Protein AF-A0A3C1HV64-F1 (afdb_monomer)

Secondary structure (DSSP, 8-state):
-HHHHHHHHHHHHHHHHHHHHHHHHHHHHHHT-SS-BHHHHHHHHHHHTTSS-TT--HHHHHHHHHHTTSS-TT--TTSBPPHHHHHHHHHHHHT----HHHHH--

Sequence (106 aa):
MKKSFLLFAVLTFFAALGLHAQSAGNVTKMINTEKASWGQVSYFAAVAQGLVSEDASNESAFAVIQKAGIAGADKNALTAITFAELAHVCAQTWKVDNSLMYRLAP

Foldseek 3Di:
DVVVVVVVVVVVVVVVVVLVVLLVVLVVVQVPDPFAFLLSLLLVLCVLQVNDGSPDGSQRSSVSCVVVVLDDPPGDRGHTDDPLSSVLSVCVSVVVDVDPVSSVPD

Nearest PDB structures (foldseek):
  1uwo-assembly1_B  TM=3.924E-01  e=7.940E+00  Homo sapiens
  7ej2-assembly1_B  TM=2.633E-01  e=7.940E+00  Homo sapiens

Radius of gyration: 17.43 Å; Cα contacts (8 Å, |Δi|>4): 99; chains: 1; bounding box: 45×32×49 Å

Solvent-accessible surface area (backbone atoms only — not comparable to full-atom values): 6013 Å² total; per-residue (Å²): 109,73,67,61,52,52,51,51,54,49,52,54,52,53,51,54,54,55,52,55,54,52,35,53,49,55,54,51,52,51,71,72,40,95,69,46,25,38,4,57,53,22,31,56,44,25,41,76,68,66,76,43,60,67,86,59,49,36,59,60,24,25,52,52,38,35,73,69,66,76,41,63,92,89,63,50,38,83,41,72,54,51,72,67,56,49,51,47,50,50,26,65,60,71,57,58,68,83,49,69,68,66,76,75,57,122

pLDDT: mean 83.73, std 11.35, range [50.75, 95.62]

Mean predicted aligned error: 8.53 Å

Structure (mmCIF, N/CA/C/O backbone):
data_AF-A0A3C1HV64-F1
#
_entry.id   AF-A0A3C1HV64-F1
#
loop_
_atom_site.group_PDB
_atom_site.id
_atom_site.type_symbol
_atom_site.label_atom_id
_atom_site.label_alt_id
_atom_site.label_comp_id
_atom_site.label_asym_id
_atom_site.label_entity_id
_atom_site.label_seq_id
_atom_site.pdbx_PDB_ins_code
_atom_site.Cartn_x
_atom_site.Cartn_y
_atom_site.Cartn_z
_atom_site.occupancy
_atom_site.B_iso_or_equiv
_atom_site.auth_seq_id
_atom_site.auth_comp_id
_atom_site.auth_asym_id
_atom_site.auth_atom_id
_atom_site.pdbx_PDB_model_num
ATOM 1 N N . MET A 1 1 ? -29.132 5.008 36.074 1.00 55.66 1 MET A N 1
ATOM 2 C CA . MET A 1 1 ? -28.499 3.947 35.251 1.00 55.66 1 MET A CA 1
ATOM 3 C C . MET A 1 1 ? -28.808 4.089 33.759 1.00 55.66 1 MET A C 1
ATOM 5 O O . MET A 1 1 ? -27.865 4.192 32.991 1.00 55.66 1 MET A O 1
ATOM 9 N N . LYS A 1 2 ? -30.082 4.199 33.333 1.00 61.84 2 LYS A N 1
ATOM 10 C CA . LYS A 1 2 ? -30.451 4.350 31.904 1.00 61.84 2 LYS A CA 1
ATOM 11 C C . LYS A 1 2 ? -29.793 5.550 31.193 1.00 61.84 2 LYS A C 1
ATOM 13 O O . LYS A 1 2 ? -29.339 5.396 30.071 1.00 61.84 2 LYS A O 1
ATOM 18 N N . LYS A 1 3 ? -29.680 6.712 31.857 1.00 67.31 3 LYS A N 1
ATOM 19 C CA . LYS A 1 3 ? -29.056 7.927 31.286 1.00 67.31 3 LYS A CA 1
ATOM 20 C C . LYS A 1 3 ? -27.541 7.789 31.051 1.00 67.31 3 LYS A C 1
ATOM 22 O O . LYS A 1 3 ? -27.063 8.210 30.009 1.00 67.31 3 LYS A O 1
ATOM 27 N N . SER A 1 4 ? -26.804 7.159 31.972 1.00 78.62 4 SER A N 1
ATOM 28 C CA . SER A 1 4 ? -25.360 6.906 31.805 1.00 78.62 4 SER A CA 1
ATOM 29 C C . SER A 1 4 ? -25.072 5.855 30.737 1.00 78.62 4 SER A C 1
ATOM 31 O O . SER A 1 4 ? -24.101 5.991 30.006 1.00 78.62 4 SER A O 1
ATOM 33 N N . PHE A 1 5 ? -25.932 4.839 30.610 1.00 82.31 5 PHE A N 1
ATOM 34 C CA . PHE A 1 5 ? -25.825 3.851 29.536 1.00 82.31 5 PHE A CA 1
ATOM 35 C C . PHE A 1 5 ? -26.060 4.486 28.158 1.00 82.31 5 PHE A C 1
ATOM 37 O O . PHE A 1 5 ? -25.304 4.234 27.228 1.00 82.31 5 PHE A O 1
ATOM 44 N N . LEU A 1 6 ? -27.058 5.370 28.050 1.00 84.75 6 LEU A N 1
ATOM 45 C CA . LEU A 1 6 ? -27.329 6.123 26.824 1.00 84.75 6 LEU A CA 1
ATOM 46 C C . LEU A 1 6 ? -26.166 7.049 26.452 1.00 84.75 6 LEU A C 1
ATOM 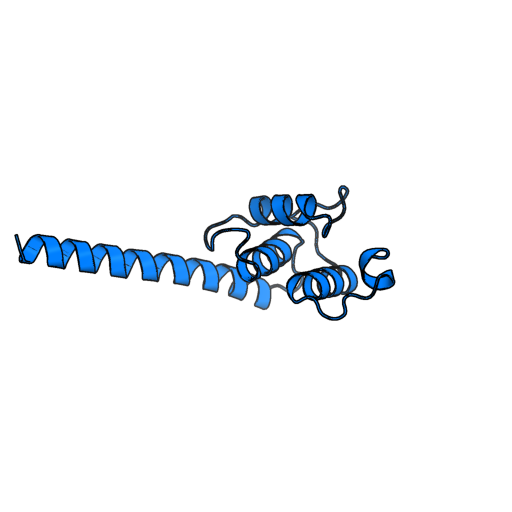48 O O . LEU A 1 6 ? -25.767 7.086 25.295 1.00 84.75 6 LEU A O 1
ATOM 52 N N . LEU A 1 7 ? -25.583 7.749 27.430 1.00 86.56 7 LEU A N 1
ATOM 53 C CA . LEU A 1 7 ? -24.421 8.610 27.197 1.00 86.56 7 LEU A CA 1
ATOM 54 C C . LEU A 1 7 ? -23.201 7.805 26.721 1.00 86.56 7 LEU A C 1
ATOM 56 O O . LEU A 1 7 ? -22.519 8.220 25.790 1.00 86.56 7 LEU A O 1
ATOM 60 N N . PHE A 1 8 ? -22.958 6.639 27.327 1.00 87.19 8 PHE A N 1
ATOM 61 C CA . PHE A 1 8 ? -21.879 5.740 26.922 1.00 87.19 8 PHE A CA 1
ATOM 62 C C . PHE A 1 8 ? -22.087 5.203 25.501 1.00 87.19 8 PHE A C 1
ATOM 64 O O . PHE A 1 8 ? -21.158 5.244 24.702 1.00 87.19 8 PHE A O 1
ATOM 71 N N . ALA A 1 9 ? -23.311 4.782 25.164 1.00 86.06 9 ALA A N 1
ATOM 72 C CA . ALA A 1 9 ? -23.665 4.313 23.824 1.00 86.06 9 ALA A CA 1
ATOM 73 C C . ALA A 1 9 ? -23.512 5.407 22.751 1.00 86.06 9 ALA A C 1
ATOM 75 O O . ALA A 1 9 ? -23.084 5.130 21.634 1.00 86.06 9 ALA A O 1
ATOM 76 N N . VAL A 1 10 ? -23.832 6.660 23.087 1.00 87.25 10 VAL A N 1
ATOM 77 C CA . VAL A 1 10 ? -23.634 7.802 22.184 1.00 87.25 10 VAL A CA 1
ATOM 78 C C . VAL A 1 10 ? -22.141 8.078 21.980 1.00 87.25 10 VAL A C 1
ATOM 80 O O . VAL A 1 10 ? -21.705 8.248 20.845 1.00 87.25 10 VAL A O 1
ATOM 83 N N . LEU A 1 11 ? -21.340 8.068 23.048 1.00 86.25 11 LEU A N 1
ATOM 84 C CA . LEU A 1 11 ? -19.889 8.269 22.967 1.00 86.25 11 LEU A CA 1
ATOM 85 C C . LEU A 1 11 ? -19.189 7.194 22.128 1.00 86.25 11 LEU A C 1
ATOM 87 O O . LEU A 1 11 ? -18.348 7.530 21.297 1.00 86.25 11 LEU A O 1
ATOM 91 N N . THR A 1 12 ? -19.549 5.920 22.297 1.00 80.75 12 THR A N 1
ATOM 92 C CA . THR A 1 12 ? -18.977 4.834 21.488 1.00 80.75 12 THR A CA 1
ATOM 93 C C . THR A 1 12 ? -19.404 4.918 20.026 1.00 80.75 12 THR A C 1
ATOM 95 O O . THR A 1 12 ? -18.582 4.673 19.145 1.00 80.75 12 THR A O 1
ATOM 98 N N . PHE A 1 13 ? -20.643 5.332 19.746 1.00 80.56 13 PHE A N 1
ATOM 99 C CA . PHE A 1 13 ? -21.101 5.566 18.376 1.00 80.56 13 PHE A CA 1
ATOM 100 C C . PHE A 1 13 ? -20.320 6.702 17.694 1.00 80.56 13 PHE A C 1
ATOM 102 O O . PHE A 1 13 ? -19.835 6.532 16.578 1.00 80.56 13 PHE A O 1
ATOM 109 N N . PHE A 1 14 ? -20.113 7.833 18.377 1.00 79.00 14 PHE A N 1
ATOM 110 C CA . PHE A 1 14 ? -19.308 8.935 17.837 1.00 79.00 14 PHE A CA 1
ATOM 111 C C . PHE A 1 14 ? -17.826 8.571 17.663 1.00 79.00 14 PHE A C 1
ATOM 113 O O . PHE A 1 14 ? -17.208 9.003 16.691 1.00 79.00 14 PHE A O 1
ATOM 120 N N . ALA A 1 15 ? -17.259 7.748 18.550 1.00 75.31 15 ALA A N 1
ATOM 121 C CA . ALA A 1 15 ? -15.889 7.256 18.406 1.00 75.31 15 ALA A CA 1
ATOM 122 C C . ALA A 1 15 ? -15.719 6.367 17.159 1.00 75.31 15 ALA A C 1
ATOM 124 O O . ALA A 1 15 ? -14.745 6.526 16.425 1.00 75.31 15 ALA A O 1
ATOM 125 N N . ALA A 1 16 ?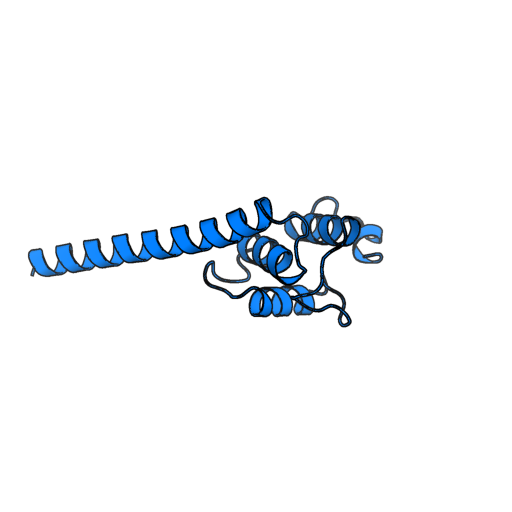 -16.689 5.490 16.871 1.00 69.62 16 ALA A N 1
ATOM 126 C CA . ALA A 1 16 ? -16.679 4.663 15.663 1.00 69.62 16 ALA A CA 1
ATOM 127 C C . ALA A 1 16 ? -16.751 5.508 14.376 1.00 69.62 16 ALA A C 1
ATOM 129 O O . ALA A 1 16 ? -16.034 5.238 13.416 1.00 69.62 16 ALA A O 1
ATOM 130 N N . LEU A 1 17 ? -17.552 6.582 14.368 1.00 70.19 17 LEU A N 1
ATOM 131 C CA . LEU A 1 17 ? -17.619 7.513 13.233 1.00 70.19 17 LEU A CA 1
ATOM 132 C C . LEU A 1 17 ? -16.296 8.266 13.002 1.00 70.19 17 LEU A C 1
ATOM 134 O O . LEU A 1 17 ? -15.930 8.526 11.856 1.00 70.19 17 LEU A O 1
ATOM 138 N N . GLY A 1 18 ? -15.569 8.601 14.074 1.00 65.06 18 GLY A N 1
ATOM 139 C CA . GLY A 1 18 ? -14.264 9.264 13.989 1.00 65.06 18 GLY A CA 1
ATOM 140 C C . GLY A 1 18 ? -13.185 8.410 13.312 1.00 65.06 18 GLY A C 1
ATOM 141 O O . GLY A 1 18 ? -12.385 8.943 12.544 1.00 65.06 18 GLY A O 1
ATOM 142 N N . LEU A 1 19 ? -13.203 7.091 13.536 1.00 62.78 19 LEU A N 1
ATOM 143 C CA . LEU A 1 19 ? -12.269 6.147 12.907 1.00 62.78 19 LEU A CA 1
ATOM 144 C C . LEU A 1 19 ? -12.469 6.082 11.383 1.00 62.78 19 LEU A C 1
ATOM 146 O O . LEU A 1 19 ? -11.508 6.208 10.623 1.00 62.78 19 LEU A O 1
ATOM 150 N N . HIS A 1 20 ? -13.723 6.011 10.928 1.00 62.69 20 HIS A N 1
ATOM 151 C CA . HIS A 1 20 ? -14.039 5.963 9.496 1.00 62.69 20 HIS A CA 1
ATOM 152 C C . HIS A 1 20 ? -13.660 7.250 8.742 1.00 62.69 20 HIS A C 1
ATOM 154 O O . HIS A 1 20 ? -13.249 7.199 7.580 1.00 62.69 20 HIS A O 1
ATOM 160 N N . ALA A 1 21 ? -13.742 8.415 9.394 1.00 63.12 21 ALA A N 1
ATOM 161 C CA . ALA A 1 21 ? -13.321 9.682 8.792 1.00 63.12 21 ALA A CA 1
ATOM 162 C C . ALA A 1 21 ? -11.802 9.733 8.531 1.00 63.12 21 ALA A C 1
ATOM 164 O O . ALA A 1 21 ? -11.359 10.295 7.525 1.00 63.12 21 ALA A O 1
ATOM 165 N N . GLN A 1 22 ? -10.999 9.124 9.408 1.00 63.84 22 GLN A N 1
ATOM 166 C CA . GLN A 1 22 ? -9.546 9.060 9.250 1.00 63.84 22 GLN A CA 1
ATOM 167 C C . GLN A 1 22 ? -9.142 8.168 8.067 1.00 63.84 22 GLN A C 1
ATOM 169 O O . GLN A 1 22 ? -8.298 8.574 7.262 1.00 63.84 22 GLN A O 1
ATOM 174 N N . SER A 1 23 ? -9.790 7.008 7.911 1.00 67.81 23 SER A N 1
ATOM 175 C CA . SER A 1 23 ? -9.560 6.104 6.776 1.00 67.81 23 SER A CA 1
ATOM 176 C C . SER A 1 23 ? -9.857 6.771 5.434 1.00 67.81 23 SER A C 1
ATOM 178 O O . SER A 1 23 ? -9.011 6.802 4.532 1.00 67.81 23 SER A O 1
ATOM 180 N N . ALA A 1 24 ? -11.029 7.407 5.330 1.00 70.19 24 ALA A N 1
ATOM 181 C CA . ALA A 1 24 ? -11.426 8.152 4.140 1.00 70.19 24 ALA A CA 1
ATOM 182 C C . ALA A 1 24 ? -10.420 9.265 3.804 1.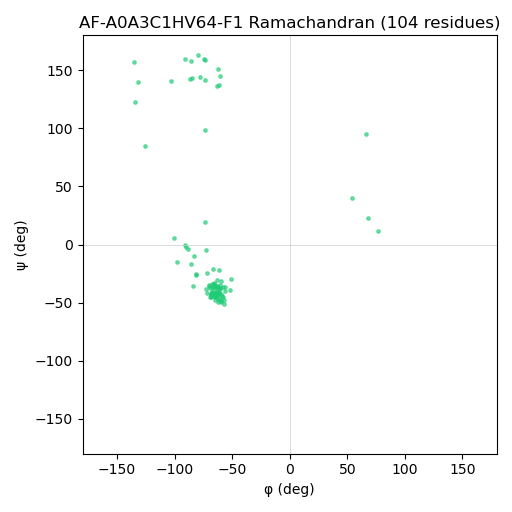00 70.19 24 ALA A C 1
ATOM 184 O O . ALA A 1 24 ? -10.116 9.497 2.631 1.00 70.19 24 ALA A O 1
ATOM 185 N N . GLY A 1 25 ? -9.847 9.916 4.822 1.00 77.75 25 GLY A N 1
ATOM 186 C CA . GLY A 1 25 ? -8.800 10.921 4.653 1.00 77.75 25 GLY A CA 1
ATOM 187 C C . GLY A 1 25 ? -7.524 10.370 4.009 1.00 77.75 25 GLY A C 1
ATOM 188 O O . GLY A 1 25 ? -6.950 11.028 3.142 1.00 77.75 25 GLY A O 1
ATOM 189 N N . ASN A 1 26 ? -7.091 9.164 4.378 1.00 79.00 26 ASN A N 1
ATOM 190 C CA . ASN A 1 26 ? -5.887 8.544 3.814 1.00 79.00 26 ASN A CA 1
ATOM 191 C C . ASN A 1 26 ? -6.080 8.145 2.345 1.00 79.00 26 ASN A C 1
ATOM 193 O O . ASN A 1 26 ? -5.240 8.479 1.506 1.00 79.00 26 ASN A O 1
ATOM 197 N N . VAL A 1 27 ? -7.213 7.519 2.016 1.00 82.56 27 VAL A N 1
ATOM 198 C CA . VAL A 1 27 ? -7.551 7.167 0.626 1.00 82.56 27 VAL A CA 1
ATOM 199 C C . VAL A 1 27 ? -7.724 8.424 -0.229 1.00 82.56 27 VAL A C 1
ATOM 201 O O . VAL A 1 27 ? -7.180 8.504 -1.326 1.00 82.56 27 VAL A O 1
ATOM 204 N N . THR A 1 28 ? -8.392 9.455 0.292 1.00 85.19 28 THR A N 1
ATOM 205 C CA . THR A 1 28 ? -8.564 10.735 -0.418 1.00 85.19 28 THR A CA 1
ATOM 206 C C . THR A 1 28 ? -7.223 11.414 -0.700 1.00 85.19 28 THR A C 1
ATOM 208 O O . THR A 1 28 ? -7.003 11.920 -1.799 1.00 85.19 28 THR A O 1
ATOM 211 N N . LYS A 1 29 ? -6.287 11.400 0.259 1.00 85.81 29 LYS A N 1
ATOM 212 C CA . LYS A 1 29 ? -4.922 11.910 0.041 1.00 85.81 29 LYS A CA 1
ATOM 213 C C . LYS A 1 29 ? -4.189 11.135 -1.056 1.00 85.81 29 LYS A C 1
ATOM 215 O O . LYS A 1 29 ? -3.461 11.746 -1.829 1.00 85.81 29 LYS A O 1
ATOM 220 N N . MET A 1 30 ? -4.386 9.819 -1.132 1.00 88.12 30 MET A N 1
ATOM 221 C CA . MET A 1 30 ? -3.809 8.984 -2.188 1.00 88.12 30 MET A CA 1
ATOM 222 C C . MET A 1 30 ? -4.449 9.248 -3.563 1.00 88.12 30 MET A C 1
ATOM 224 O O . MET A 1 30 ? -3.751 9.225 -4.566 1.00 88.12 30 MET A O 1
ATOM 228 N N . ILE A 1 31 ? -5.750 9.537 -3.633 1.00 87.44 31 ILE A N 1
ATOM 229 C CA . ILE A 1 31 ? -6.418 9.891 -4.900 1.00 87.44 31 ILE A CA 1
ATOM 230 C C . ILE A 1 31 ? -5.915 11.239 -5.435 1.00 87.44 31 ILE A C 1
ATOM 232 O O . ILE A 1 31 ? -5.777 11.415 -6.641 1.00 87.44 31 ILE A O 1
ATOM 236 N N . ASN A 1 32 ? -5.631 12.184 -4.538 1.00 89.81 32 ASN A N 1
ATOM 237 C CA . ASN A 1 32 ? -5.235 13.544 -4.903 1.00 89.81 32 ASN A CA 1
ATOM 238 C C . ASN A 1 32 ? -3.716 13.741 -5.059 1.00 89.81 32 ASN A C 1
ATOM 240 O O . ASN A 1 32 ? -3.289 14.854 -5.363 1.00 89.81 32 ASN A O 1
ATOM 244 N N . THR A 1 33 ? -2.888 12.715 -4.824 1.00 89.12 33 THR A N 1
ATOM 245 C CA . THR A 1 33 ? -1.439 12.818 -5.061 1.00 89.12 33 THR A CA 1
ATOM 246 C C . THR A 1 33 ? -1.106 12.510 -6.517 1.00 89.12 33 THR A C 1
ATOM 248 O O . THR A 1 33 ? -1.680 11.609 -7.119 1.00 89.12 33 THR A O 1
ATOM 251 N N . GLU A 1 34 ? -0.131 13.223 -7.080 1.00 88.69 34 GLU A N 1
ATOM 252 C CA . GLU A 1 34 ? 0.376 12.951 -8.432 1.00 88.69 34 GLU A CA 1
ATOM 253 C C . GLU A 1 34 ? 1.111 11.601 -8.500 1.00 88.69 34 GLU A C 1
ATOM 255 O O . GLU A 1 34 ? 1.060 10.897 -9.508 1.00 88.69 34 GLU A O 1
ATOM 260 N N . LYS A 1 35 ? 1.794 11.224 -7.411 1.00 91.69 35 LYS A N 1
ATOM 261 C CA . LYS A 1 35 ? 2.510 9.950 -7.283 1.00 91.69 35 LYS A CA 1
ATOM 262 C C . LYS A 1 35 ? 2.203 9.314 -5.939 1.00 91.69 35 LYS A C 1
ATOM 264 O O . LYS A 1 35 ? 2.442 9.923 -4.895 1.00 91.69 35 LYS A O 1
ATOM 269 N N . ALA A 1 36 ? 1.688 8.090 -5.979 1.00 93.56 36 ALA A N 1
ATOM 270 C CA . ALA A 1 36 ? 1.474 7.295 -4.782 1.00 93.56 36 ALA A CA 1
ATOM 271 C C . ALA A 1 36 ? 2.796 6.685 -4.301 1.00 93.56 36 ALA A C 1
ATOM 273 O O . ALA A 1 36 ? 3.649 6.302 -5.106 1.00 93.56 36 ALA A O 1
ATOM 274 N N . SER A 1 37 ? 2.965 6.582 -2.986 1.00 95.19 37 SER A N 1
ATOM 275 C CA . SER A 1 37 ? 4.079 5.848 -2.391 1.00 95.19 37 SER A CA 1
ATOM 276 C C . SER A 1 37 ? 3.718 4.386 -2.131 1.00 95.19 37 SER A C 1
ATOM 278 O O . SER A 1 37 ? 2.544 4.028 -1.992 1.00 95.19 37 SER A O 1
ATOM 280 N N . TRP A 1 38 ? 4.739 3.543 -1.990 1.00 95.19 38 TRP A N 1
ATOM 281 C CA . TRP A 1 38 ? 4.584 2.153 -1.558 1.00 95.19 38 TRP A CA 1
ATOM 282 C C . TRP A 1 38 ? 3.771 2.022 -0.271 1.00 95.19 38 TRP A C 1
ATOM 284 O O . TRP A 1 38 ? 2.947 1.121 -0.159 1.00 95.19 38 TRP A O 1
ATOM 294 N N . GLY A 1 39 ? 3.957 2.930 0.686 1.00 94.38 39 GLY A N 1
ATOM 295 C CA . GLY A 1 39 ? 3.217 2.944 1.942 1.00 94.38 39 GLY A CA 1
ATOM 296 C C . GLY A 1 39 ? 1.728 3.249 1.762 1.00 94.38 39 GLY A C 1
ATOM 297 O O . GLY A 1 39 ? 0.899 2.568 2.357 1.00 94.38 39 GLY A O 1
ATOM 298 N N . GLN A 1 40 ? 1.374 4.210 0.900 1.00 94.75 40 GLN A N 1
ATOM 299 C CA . GLN A 1 40 ? -0.031 4.541 0.615 1.00 94.75 40 GLN A CA 1
ATOM 300 C C . GLN A 1 40 ? -0.759 3.375 -0.064 1.00 94.75 40 GLN A C 1
ATOM 302 O O . GLN A 1 40 ? -1.863 3.007 0.338 1.00 94.75 40 GLN A O 1
ATOM 307 N N . VAL A 1 41 ? -0.117 2.754 -1.057 1.00 94.88 41 VAL A N 1
ATOM 308 C CA . VAL A 1 41 ? -0.684 1.592 -1.754 1.00 94.88 41 VAL A CA 1
ATOM 309 C C . VAL A 1 41 ? -0.738 0.369 -0.840 1.00 94.88 41 VAL A C 1
ATOM 311 O O . VAL A 1 41 ? -1.719 -0.371 -0.865 1.00 94.88 41 VAL A O 1
ATOM 314 N N . SER A 1 42 ? 0.267 0.180 0.018 1.00 94.81 42 SER A N 1
ATOM 315 C CA . SER A 1 42 ? 0.269 -0.909 0.999 1.00 94.81 42 SER A CA 1
ATOM 316 C C . SER A 1 42 ? -0.837 -0.745 2.033 1.00 94.81 42 SER A C 1
ATOM 318 O O . SER A 1 42 ? -1.501 -1.725 2.348 1.00 94.81 42 SER A O 1
ATOM 320 N N . TYR A 1 43 ? -1.079 0.475 2.523 1.00 94.38 43 TYR A N 1
ATOM 321 C CA . TYR A 1 43 ? -2.229 0.781 3.378 1.00 94.38 43 TYR A CA 1
ATOM 322 C C . TYR A 1 43 ? -3.537 0.408 2.682 1.00 94.38 43 TYR A C 1
ATOM 324 O O . TYR A 1 43 ? -4.326 -0.361 3.227 1.00 94.38 43 TYR A O 1
ATOM 332 N N . PHE A 1 44 ? -3.728 0.875 1.447 1.00 92.88 44 PHE A N 1
ATOM 333 C CA . PHE A 1 44 ? -4.928 0.588 0.666 1.00 92.88 44 PHE A CA 1
ATOM 334 C C . PHE A 1 44 ? -5.167 -0.922 0.490 1.00 92.88 44 PHE A C 1
ATOM 336 O O . PHE A 1 44 ? -6.261 -1.415 0.765 1.00 92.88 44 PHE A O 1
ATOM 343 N N . ALA A 1 45 ? -4.129 -1.668 0.112 1.00 93.25 45 ALA A N 1
ATOM 344 C CA . ALA A 1 45 ? -4.188 -3.115 -0.076 1.00 93.25 45 ALA A CA 1
ATOM 345 C C . ALA A 1 45 ? -4.391 -3.894 1.234 1.00 93.25 45 ALA A C 1
ATOM 347 O O . ALA A 1 45 ? -5.157 -4.860 1.271 1.00 93.25 45 ALA A O 1
ATOM 348 N N . ALA A 1 46 ? -3.700 -3.505 2.307 1.00 93.25 46 ALA A N 1
ATOM 349 C CA . ALA A 1 46 ? -3.743 -4.206 3.585 1.00 93.25 46 ALA A CA 1
ATOM 350 C C . ALA A 1 46 ? -5.074 -3.983 4.315 1.00 93.25 46 ALA A C 1
ATOM 352 O O . ALA A 1 46 ? -5.615 -4.934 4.879 1.00 93.25 46 ALA A O 1
ATOM 353 N N . VAL A 1 47 ? -5.633 -2.767 4.258 1.00 91.81 47 VAL A N 1
ATOM 354 C CA . VAL A 1 47 ? -6.971 -2.468 4.794 1.00 91.81 47 VAL A CA 1
ATOM 355 C C . VAL A 1 47 ? -8.040 -3.226 4.007 1.00 91.81 47 VAL A C 1
ATOM 357 O O . VAL A 1 47 ? -8.888 -3.877 4.611 1.00 91.81 47 VAL A O 1
ATOM 360 N N . ALA A 1 48 ? -7.964 -3.238 2.669 1.00 89.94 48 ALA A N 1
ATOM 361 C CA . ALA A 1 48 ? -8.921 -3.968 1.830 1.00 89.94 48 ALA A CA 1
ATOM 362 C C . ALA A 1 48 ? -8.945 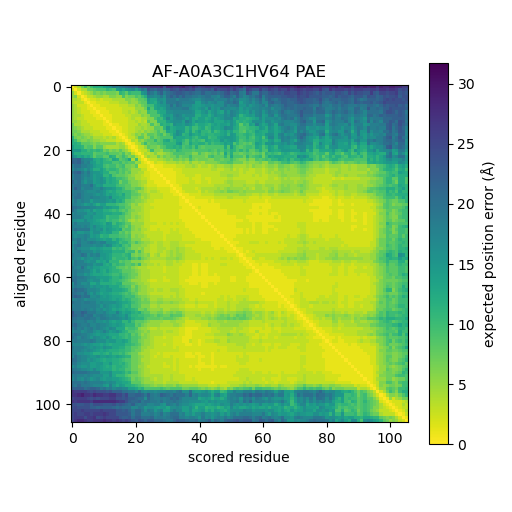-5.483 2.113 1.00 89.94 48 ALA A C 1
ATOM 364 O O . ALA A 1 48 ? -9.989 -6.122 1.988 1.00 89.94 48 ALA A O 1
ATOM 365 N N . GLN A 1 49 ? -7.809 -6.057 2.516 1.00 89.69 49 GLN A N 1
ATOM 366 C CA . GLN A 1 49 ? -7.688 -7.470 2.891 1.00 89.69 49 GLN A CA 1
ATOM 367 C C . GLN A 1 49 ? -7.979 -7.746 4.376 1.00 89.69 49 GLN A C 1
ATOM 369 O O . GLN A 1 49 ? -7.955 -8.904 4.789 1.00 89.69 49 GLN A O 1
ATOM 374 N N . GLY A 1 50 ? -8.223 -6.714 5.192 1.00 90.44 50 GLY A N 1
ATOM 375 C CA . GLY A 1 50 ? -8.397 -6.852 6.641 1.00 90.44 50 GLY A CA 1
ATOM 376 C C . GLY A 1 50 ? -7.122 -7.271 7.385 1.00 90.44 50 GLY A C 1
ATOM 377 O O . GLY A 1 50 ? -7.206 -7.845 8.469 1.00 90.44 50 GLY A O 1
ATOM 378 N N . LEU A 1 51 ? -5.942 -7.023 6.805 1.00 90.31 51 LEU A N 1
ATOM 379 C CA . LEU A 1 51 ? -4.641 -7.364 7.396 1.00 90.31 51 LEU A CA 1
ATOM 380 C C . LEU A 1 51 ? -4.169 -6.331 8.425 1.00 90.31 51 LEU A C 1
ATOM 382 O O . LEU A 1 51 ? -3.392 -6.660 9.320 1.00 90.31 51 LEU A O 1
ATOM 386 N N . VAL A 1 52 ? -4.618 -5.085 8.281 1.00 91.38 52 VAL A N 1
ATOM 387 C CA . VAL A 1 52 ? -4.358 -3.986 9.216 1.00 91.38 52 VAL A CA 1
ATOM 388 C C . VAL A 1 52 ? -5.646 -3.212 9.473 1.00 91.38 52 VAL A C 1
ATOM 390 O O . VAL A 1 52 ? -6.576 -3.247 8.667 1.00 91.38 52 VAL A O 1
ATOM 393 N N . SER A 1 53 ? -5.694 -2.516 10.603 1.00 88.44 53 SER A N 1
ATOM 394 C CA . SER A 1 53 ? -6.787 -1.616 10.949 1.00 88.44 53 SER A CA 1
ATOM 395 C C . SER A 1 53 ? -6.744 -0.320 10.130 1.00 88.44 53 SER A C 1
ATOM 397 O O . SER A 1 53 ? -5.710 0.080 9.598 1.00 88.44 53 SER A O 1
ATOM 399 N N . GLU A 1 54 ? -7.886 0.359 10.041 1.00 85.88 54 GLU A N 1
ATOM 400 C CA . GLU A 1 54 ? -8.042 1.618 9.301 1.00 85.88 54 GLU A CA 1
ATOM 401 C C . GLU A 1 54 ? -7.165 2.775 9.827 1.00 85.88 54 GLU A C 1
ATOM 403 O O . GLU A 1 54 ? -6.873 3.710 9.081 1.00 85.88 54 GLU A O 1
ATOM 408 N N . ASP A 1 55 ? -6.720 2.714 11.081 1.00 86.12 55 ASP A N 1
ATOM 409 C CA . ASP A 1 55 ? -5.839 3.687 11.741 1.00 86.12 55 ASP A CA 1
ATOM 410 C C . ASP A 1 55 ? -4.342 3.350 11.603 1.00 86.12 55 ASP A C 1
ATOM 412 O O . ASP A 1 55 ? -3.489 4.092 12.096 1.00 86.12 55 ASP A O 1
ATOM 416 N N . ALA A 1 56 ? -4.005 2.247 10.927 1.00 88.00 56 ALA A N 1
ATOM 417 C CA . ALA A 1 56 ? -2.628 1.835 10.703 1.00 88.00 56 ALA A CA 1
ATOM 418 C C . ALA A 1 56 ? -1.839 2.887 9.907 1.00 88.00 56 ALA A C 1
ATOM 420 O O . ALA A 1 56 ? -2.360 3.537 8.996 1.00 88.00 56 ALA A O 1
ATOM 421 N N . SER A 1 57 ? -0.551 3.031 10.229 1.00 90.62 57 SER A N 1
ATOM 422 C CA . SER A 1 57 ? 0.341 3.889 9.456 1.00 90.62 57 SER A CA 1
ATOM 423 C C . SER A 1 57 ? 0.712 3.241 8.119 1.00 90.62 57 SER A C 1
ATOM 425 O O . SER A 1 57 ? 0.647 2.023 7.934 1.00 90.62 57 SER A O 1
ATOM 427 N N . ASN A 1 58 ? 1.154 4.065 7.173 1.00 91.94 58 ASN A N 1
ATOM 428 C CA . ASN A 1 58 ? 1.622 3.593 5.871 1.00 91.94 58 ASN A CA 1
ATOM 429 C C . ASN A 1 58 ? 2.824 2.638 6.007 1.00 91.94 58 ASN A C 1
ATOM 431 O O . ASN A 1 58 ? 2.959 1.684 5.244 1.00 91.94 58 ASN A O 1
ATOM 435 N N . GLU A 1 59 ? 3.694 2.879 6.988 1.00 93.00 59 GLU A N 1
ATOM 436 C CA . GLU A 1 59 ? 4.883 2.075 7.273 1.00 93.00 59 GLU A CA 1
ATOM 437 C C . GLU A 1 59 ? 4.515 0.720 7.877 1.00 93.00 59 GLU A C 1
ATOM 439 O O . GLU A 1 59 ? 5.089 -0.298 7.488 1.00 93.00 59 GLU A O 1
ATOM 444 N N . SER A 1 60 ? 3.542 0.683 8.796 1.00 93.06 60 SER A N 1
ATOM 445 C CA . SER A 1 60 ? 3.089 -0.584 9.372 1.00 93.06 60 SER A CA 1
ATOM 446 C C . SER A 1 60 ? 2.381 -1.440 8.323 1.00 93.06 60 SER A C 1
ATOM 448 O O . SER A 1 60 ? 2.657 -2.635 8.224 1.00 93.06 60 SER A O 1
ATOM 450 N N . ALA A 1 61 ? 1.551 -0.829 7.473 1.00 93.81 61 ALA A N 1
ATOM 451 C CA . ALA A 1 61 ? 0.926 -1.519 6.352 1.00 93.81 61 ALA A CA 1
ATOM 452 C C . ALA A 1 61 ? 1.961 -2.038 5.339 1.00 93.81 61 ALA A C 1
ATOM 454 O O . ALA A 1 61 ? 1.869 -3.185 4.899 1.00 93.81 61 ALA A O 1
ATOM 455 N N . PHE A 1 62 ? 2.983 -1.236 5.018 1.00 95.62 62 PHE A N 1
ATOM 456 C CA . PHE A 1 62 ? 4.088 -1.657 4.155 1.00 95.62 62 PHE A CA 1
ATOM 457 C C . PHE A 1 62 ? 4.827 -2.876 4.718 1.00 95.62 62 PHE A C 1
ATOM 459 O O . PHE A 1 62 ? 5.067 -3.832 3.985 1.00 95.62 62 PHE A O 1
ATOM 466 N N . ALA A 1 63 ? 5.118 -2.900 6.022 1.00 94.38 63 ALA A N 1
ATOM 467 C CA . ALA A 1 63 ? 5.771 -4.044 6.657 1.00 94.38 63 ALA A CA 1
ATOM 468 C C . ALA A 1 63 ? 4.943 -5.339 6.538 1.00 94.38 63 ALA A C 1
ATOM 470 O O . ALA A 1 63 ? 5.503 -6.416 6.325 1.00 94.38 63 ALA A O 1
ATOM 471 N N . VAL A 1 64 ? 3.611 -5.252 6.631 1.00 94.19 64 VAL A N 1
ATOM 472 C CA . VAL A 1 64 ? 2.722 -6.414 6.461 1.00 94.19 64 VAL A CA 1
ATOM 473 C C . VAL A 1 64 ? 2.717 -6.910 5.014 1.00 94.19 64 VAL A C 1
ATOM 475 O O . VAL A 1 64 ? 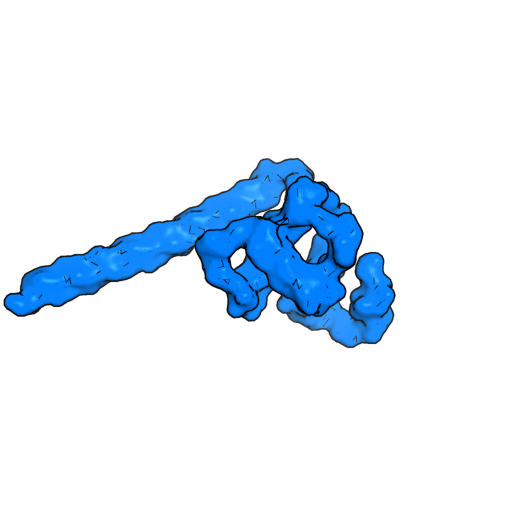2.862 -8.110 4.782 1.00 94.19 64 VAL A O 1
ATOM 478 N N . ILE A 1 65 ? 2.610 -6.003 4.041 1.00 92.56 65 ILE A N 1
ATOM 479 C CA . ILE A 1 65 ? 2.627 -6.333 2.606 1.00 92.56 65 ILE A CA 1
ATOM 480 C C . ILE A 1 65 ? 3.991 -6.898 2.175 1.00 92.56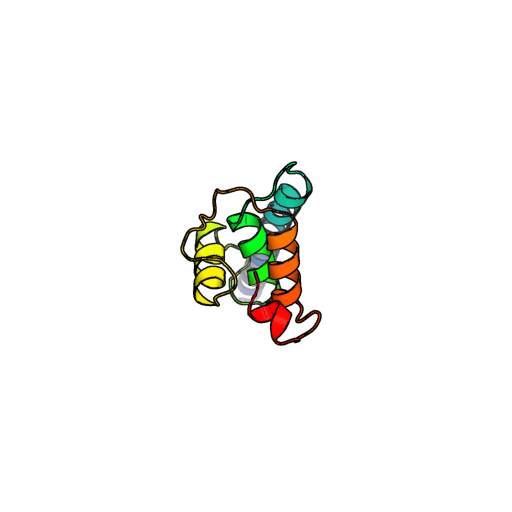 65 ILE A C 1
ATOM 482 O O . ILE A 1 65 ? 4.050 -7.861 1.408 1.00 92.56 65 ILE A O 1
ATOM 486 N N . GLN A 1 66 ? 5.090 -6.371 2.721 1.00 92.25 66 GLN A N 1
ATOM 487 C CA . GLN A 1 66 ? 6.437 -6.899 2.500 1.00 92.25 66 GLN A CA 1
ATOM 488 C C . GLN A 1 66 ? 6.592 -8.303 3.101 1.00 92.25 66 GLN A C 1
ATOM 490 O O . GLN A 1 66 ? 7.093 -9.209 2.438 1.00 92.25 66 GLN A O 1
ATOM 495 N N . LYS A 1 67 ? 6.085 -8.533 4.320 1.00 90.94 67 LYS A N 1
ATOM 496 C CA . LYS A 1 67 ? 6.066 -9.869 4.940 1.00 90.94 67 LYS A CA 1
ATOM 497 C C . LYS A 1 67 ? 5.207 -10.869 4.159 1.00 90.94 67 LYS A C 1
ATOM 499 O O . LYS A 1 67 ? 5.514 -12.058 4.159 1.00 90.94 67 LYS A O 1
ATOM 504 N N . ALA A 1 68 ? 4.155 -10.399 3.490 1.00 87.00 68 ALA A N 1
ATOM 505 C CA . ALA A 1 68 ? 3.331 -11.210 2.597 1.00 87.00 68 ALA A CA 1
ATOM 506 C C . ALA A 1 68 ? 4.027 -11.553 1.263 1.00 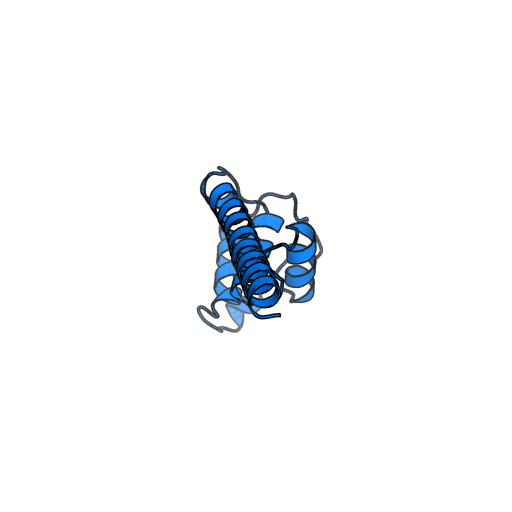87.00 68 ALA A C 1
ATOM 508 O O . ALA A 1 68 ? 3.470 -12.311 0.473 1.00 87.00 68 ALA A O 1
ATOM 509 N N . GLY A 1 69 ? 5.228 -11.018 1.007 1.00 86.81 69 GLY A N 1
ATOM 510 C CA . GLY A 1 69 ? 5.996 -11.259 -0.217 1.00 86.81 69 GLY A CA 1
ATOM 511 C C . GLY A 1 69 ? 5.493 -10.485 -1.437 1.00 86.81 69 GLY A C 1
ATOM 512 O O . GLY A 1 69 ? 5.906 -10.787 -2.550 1.00 86.81 69 GLY A O 1
ATOM 513 N N . ILE A 1 70 ? 4.601 -9.508 -1.242 1.00 87.19 70 ILE A N 1
ATOM 514 C CA . ILE A 1 70 ? 4.015 -8.704 -2.327 1.00 87.19 70 ILE A CA 1
ATOM 515 C C . ILE A 1 70 ? 4.943 -7.536 -2.697 1.00 87.19 70 ILE A C 1
ATOM 517 O O . ILE A 1 70 ? 5.037 -7.160 -3.862 1.00 87.19 70 ILE A O 1
ATOM 521 N N . ALA A 1 71 ? 5.630 -6.953 -1.710 1.00 88.56 71 ALA A N 1
ATOM 522 C CA . ALA A 1 71 ? 6.630 -5.909 -1.926 1.00 88.56 71 ALA A CA 1
ATOM 523 C C . ALA A 1 71 ? 8.050 -6.476 -1.791 1.00 88.56 71 ALA A C 1
ATOM 525 O O . ALA A 1 71 ? 8.322 -7.276 -0.894 1.00 88.56 71 ALA A O 1
ATOM 526 N N . GLY A 1 72 ? 8.965 -6.020 -2.652 1.00 85.62 72 GLY A N 1
ATOM 527 C CA . GLY A 1 72 ? 10.383 -6.384 -2.593 1.00 85.62 72 GLY A CA 1
ATOM 528 C C . GLY A 1 72 ? 11.067 -5.930 -1.296 1.00 85.62 72 GLY A C 1
ATOM 529 O O . GLY A 1 72 ? 10.693 -4.924 -0.686 1.00 85.62 72 GLY A O 1
ATOM 530 N N . ALA A 1 73 ? 12.095 -6.669 -0.869 1.00 84.38 73 ALA A N 1
ATOM 531 C CA . ALA A 1 73 ? 12.878 -6.350 0.333 1.00 84.38 73 ALA A CA 1
ATOM 532 C C . ALA A 1 73 ? 13.697 -5.049 0.197 1.00 84.38 73 ALA A C 1
ATOM 534 O O . ALA A 1 73 ? 14.065 -4.436 1.194 1.00 84.38 73 ALA A O 1
ATOM 535 N N . ASP A 1 74 ? 13.965 -4.625 -1.037 1.00 86.75 74 ASP A N 1
ATOM 536 C CA . ASP A 1 74 ? 14.695 -3.411 -1.409 1.00 86.75 74 ASP A CA 1
ATOM 537 C C . ASP A 1 74 ? 13.819 -2.144 -1.416 1.00 86.75 74 ASP A C 1
ATOM 539 O O . ASP A 1 74 ? 14.335 -1.031 -1.539 1.00 86.75 74 ASP A O 1
ATOM 543 N N . LYS A 1 75 ? 12.494 -2.290 -1.291 1.00 89.75 75 LYS A N 1
ATOM 544 C CA . LYS A 1 75 ? 11.537 -1.179 -1.369 1.00 89.75 75 LYS A CA 1
ATOM 545 C C . LYS A 1 75 ? 11.361 -0.481 -0.021 1.00 89.75 75 LYS A C 1
ATOM 547 O O . LYS A 1 75 ? 11.594 -1.050 1.044 1.00 89.75 75 LYS A O 1
ATOM 552 N N . ASN A 1 76 ? 10.900 0.769 -0.068 1.00 92.31 76 ASN A N 1
ATOM 553 C CA . ASN A 1 76 ? 10.635 1.592 1.114 1.00 92.31 76 ASN A CA 1
ATOM 554 C C . ASN A 1 76 ? 9.251 2.249 1.008 1.00 92.31 76 ASN A C 1
ATOM 556 O O . ASN A 1 76 ? 8.891 2.757 -0.052 1.00 92.31 76 ASN A O 1
ATOM 560 N N . ALA A 1 77 ? 8.508 2.314 2.114 1.00 92.12 77 ALA A N 1
ATOM 561 C CA . ALA A 1 77 ? 7.183 2.934 2.203 1.00 92.12 77 ALA A CA 1
ATOM 562 C C . ALA A 1 77 ? 7.092 4.371 1.637 1.00 92.12 77 ALA A C 1
ATOM 564 O O . ALA A 1 77 ? 6.035 4.778 1.149 1.00 92.12 77 ALA A O 1
ATOM 565 N N . LEU A 1 78 ? 8.179 5.144 1.678 1.00 93.12 78 LEU A N 1
ATOM 566 C CA . LEU A 1 78 ? 8.234 6.524 1.183 1.00 93.12 78 LEU A CA 1
ATOM 567 C C . LEU A 1 78 ? 8.541 6.624 -0.316 1.00 93.12 78 LEU A C 1
ATOM 569 O O . LEU A 1 78 ? 8.333 7.675 -0.917 1.00 93.12 78 LEU A O 1
ATOM 573 N N . THR A 1 79 ? 9.046 5.552 -0.927 1.00 93.31 79 THR A N 1
ATOM 574 C CA . THR A 1 79 ? 9.383 5.561 -2.355 1.00 93.31 79 THR A CA 1
ATOM 575 C C . THR A 1 79 ? 8.125 5.532 -3.208 1.00 93.31 79 THR A C 1
ATOM 577 O O . THR A 1 79 ? 7.145 4.867 -2.865 1.00 93.31 79 THR A O 1
ATOM 580 N N . ALA A 1 80 ? 8.148 6.277 -4.314 1.00 94.75 80 ALA A N 1
ATOM 581 C CA . ALA A 1 80 ? 7.062 6.268 -5.281 1.00 94.75 80 ALA A CA 1
ATOM 582 C C . ALA A 1 80 ? 6.930 4.874 -5.904 1.00 94.75 80 ALA A C 1
ATOM 584 O O . ALA A 1 80 ? 7.934 4.257 -6.260 1.00 94.75 80 ALA A O 1
ATOM 585 N N . ILE A 1 81 ? 5.694 4.407 -6.039 1.00 94.38 81 ILE A N 1
ATOM 586 C CA . ILE A 1 81 ? 5.388 3.147 -6.710 1.00 94.38 81 ILE A CA 1
ATOM 587 C C . ILE A 1 81 ? 5.235 3.385 -8.215 1.00 94.38 81 ILE A C 1
ATOM 589 O O . ILE A 1 81 ? 4.700 4.406 -8.657 1.00 94.38 81 ILE A O 1
ATOM 593 N N . THR A 1 82 ? 5.713 2.445 -9.021 1.00 93.56 82 THR A N 1
ATOM 594 C CA . THR A 1 82 ? 5.450 2.425 -10.461 1.00 93.56 82 THR A CA 1
ATOM 595 C C . THR A 1 82 ? 4.059 1.864 -10.750 1.00 93.56 82 THR A C 1
ATOM 597 O O . THR A 1 82 ? 3.445 1.184 -9.928 1.00 93.56 82 THR A O 1
ATOM 600 N N . PHE A 1 83 ? 3.552 2.110 -11.957 1.00 89.75 83 PHE A N 1
ATOM 601 C CA . PHE A 1 83 ? 2.262 1.556 -12.364 1.00 89.75 83 PHE A CA 1
ATOM 602 C C . PHE A 1 83 ? 2.265 0.017 -12.415 1.00 89.75 83 PHE A C 1
ATOM 604 O O . PHE A 1 83 ? 1.267 -0.602 -12.059 1.00 89.75 83 PHE A O 1
ATOM 611 N N . ALA A 1 84 ? 3.386 -0.599 -12.811 1.00 90.19 84 ALA A N 1
ATOM 612 C CA . ALA A 1 84 ? 3.529 -2.055 -12.846 1.00 90.19 84 ALA A CA 1
ATOM 613 C C . ALA A 1 84 ? 3.449 -2.662 -11.436 1.00 90.19 84 ALA A C 1
ATOM 615 O O . ALA A 1 84 ? 2.651 -3.566 -11.195 1.00 90.19 84 ALA A O 1
ATOM 616 N N . GLU A 1 85 ? 4.190 -2.089 -10.485 1.00 92.44 85 GLU A N 1
ATOM 617 C CA . GLU A 1 85 ? 4.155 -2.502 -9.079 1.00 92.44 85 GLU A CA 1
ATOM 618 C C . GLU A 1 85 ? 2.755 -2.305 -8.469 1.00 92.44 85 GLU A C 1
ATOM 620 O O . GLU A 1 85 ? 2.250 -3.190 -7.781 1.00 92.44 85 GLU A O 1
ATOM 625 N N . LEU A 1 86 ? 2.082 -1.186 -8.767 1.00 92.31 86 LEU A N 1
ATOM 626 C CA . LEU A 1 86 ? 0.694 -0.962 -8.349 1.00 92.31 86 LEU A CA 1
ATOM 627 C C . LEU A 1 86 ? -0.240 -2.044 -8.907 1.00 92.31 86 LEU A C 1
ATOM 629 O O . LEU A 1 86 ? -1.026 -2.620 -8.157 1.00 92.31 86 LEU A O 1
ATOM 633 N N . ALA A 1 87 ? -0.152 -2.342 -10.205 1.00 90.38 87 ALA A N 1
ATOM 634 C CA . ALA A 1 87 ? -0.962 -3.380 -10.835 1.00 90.38 87 ALA A CA 1
ATOM 635 C C . ALA A 1 87 ? -0.707 -4.761 -10.208 1.00 90.38 87 ALA A C 1
ATOM 637 O O . ALA A 1 87 ? -1.659 -5.515 -9.998 1.00 90.38 87 ALA A O 1
ATOM 638 N N . HIS A 1 88 ? 0.543 -5.073 -9.849 1.00 88.81 88 HIS A N 1
ATOM 639 C CA . HIS A 1 88 ? 0.892 -6.294 -9.123 1.00 88.81 88 HIS A CA 1
ATOM 640 C C . HIS A 1 88 ? 0.231 -6.345 -7.739 1.00 88.81 88 HIS A C 1
ATOM 642 O O . HIS A 1 88 ? -0.437 -7.328 -7.415 1.00 88.81 88 HIS A O 1
ATOM 648 N N . VAL A 1 89 ? 0.339 -5.273 -6.944 1.00 91.56 89 VAL A N 1
ATOM 649 C CA . VAL A 1 89 ? -0.313 -5.194 -5.626 1.00 91.56 89 VAL A CA 1
ATOM 650 C C . VAL A 1 89 ? -1.825 -5.379 -5.755 1.00 91.56 89 VAL A C 1
ATOM 652 O O . VAL A 1 89 ? -2.413 -6.158 -5.002 1.00 91.56 89 VAL A O 1
ATOM 655 N N . CYS A 1 90 ? -2.460 -4.723 -6.729 1.00 90.94 90 CYS A N 1
ATOM 656 C CA . CYS A 1 90 ? -3.889 -4.873 -6.994 1.00 90.94 90 CYS A CA 1
ATOM 657 C 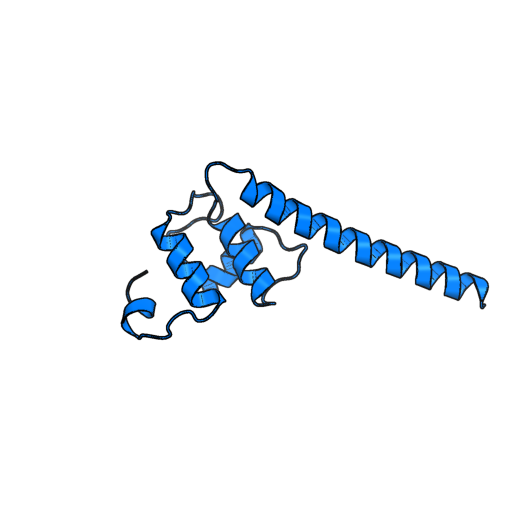C . CYS A 1 90 ? -4.252 -6.324 -7.352 1.00 90.94 90 CYS A C 1
ATOM 659 O O . CYS A 1 90 ? -5.188 -6.892 -6.784 1.00 90.94 90 CYS A O 1
ATOM 661 N N . ALA A 1 91 ? -3.489 -6.951 -8.248 1.00 88.38 91 ALA A N 1
ATOM 662 C CA . ALA A 1 91 ? -3.726 -8.331 -8.652 1.00 88.38 91 ALA A CA 1
ATOM 663 C C . ALA A 1 91 ? -3.649 -9.303 -7.467 1.00 88.38 91 ALA A C 1
ATOM 665 O O . ALA A 1 91 ? -4.535 -10.143 -7.314 1.00 88.38 91 ALA A O 1
ATOM 666 N N . GLN A 1 92 ? -2.663 -9.140 -6.578 1.00 87.06 92 GLN A N 1
ATOM 667 C CA . GLN A 1 92 ? -2.548 -9.955 -5.363 1.00 87.06 92 GLN A CA 1
ATOM 668 C C . GLN A 1 92 ? -3.699 -9.688 -4.381 1.00 87.06 92 GLN A C 1
ATOM 670 O O . GLN A 1 92 ? -4.292 -10.627 -3.851 1.00 87.06 92 GLN A O 1
ATOM 675 N N . THR A 1 93 ? -4.054 -8.415 -4.185 1.00 89.69 93 THR A N 1
ATOM 676 C CA . THR A 1 93 ? -5.089 -7.974 -3.232 1.00 89.69 93 THR A CA 1
ATOM 677 C C . THR A 1 93 ? -6.461 -8.557 -3.569 1.00 89.69 93 THR A C 1
ATOM 679 O O . THR A 1 93 ? -7.131 -9.110 -2.698 1.00 89.69 93 THR A O 1
ATOM 682 N N . TRP A 1 94 ? -6.875 -8.481 -4.839 1.00 87.44 94 TRP A N 1
ATOM 683 C CA . TRP A 1 94 ? -8.187 -8.965 -5.294 1.00 87.44 94 TRP A CA 1
ATOM 684 C C . TRP A 1 94 ? -8.142 -10.333 -5.976 1.00 87.44 94 TRP A C 1
ATOM 686 O O . TRP A 1 94 ? -9.169 -10.806 -6.462 1.00 87.44 94 TRP A O 1
ATOM 696 N N . LYS A 1 95 ? -6.975 -10.989 -5.993 1.00 84.19 95 LYS A N 1
ATOM 697 C CA . LYS A 1 95 ? -6.750 -12.286 -6.653 1.00 84.19 95 LYS A CA 1
ATOM 698 C C . LYS A 1 95 ? -7.165 -12.257 -8.130 1.00 84.19 95 LYS A C 1
ATOM 700 O O . LYS A 1 95 ? -7.759 -13.213 -8.636 1.00 84.19 95 LYS A O 1
ATOM 705 N N . VAL A 1 96 ? -6.871 -11.141 -8.802 1.00 73.25 96 VAL A N 1
ATOM 706 C CA . VAL A 1 96 ? -7.129 -10.953 -10.233 1.00 73.25 96 VAL A CA 1
ATOM 707 C C . VAL A 1 96 ? -6.092 -11.778 -10.979 1.00 73.25 96 VAL A C 1
ATOM 709 O O . VAL A 1 96 ? -4.945 -11.376 -11.113 1.00 73.25 96 VAL A O 1
ATOM 712 N N . ASP A 1 97 ? -6.528 -12.960 -11.402 1.00 63.56 97 ASP A N 1
ATOM 713 C CA . ASP A 1 97 ? -5.760 -13.964 -12.132 1.00 63.56 97 ASP A CA 1
ATOM 714 C C . ASP A 1 97 ? -4.608 -14.610 -11.329 1.00 63.56 97 ASP A C 1
ATOM 716 O O . ASP A 1 97 ? -3.479 -14.135 -11.248 1.00 63.56 97 ASP A O 1
ATOM 720 N N . ASN A 1 98 ? -4.898 -15.771 -10.732 1.00 60.88 98 ASN A N 1
ATOM 721 C CA . ASN A 1 98 ? -3.975 -16.559 -9.901 1.00 60.88 98 ASN A CA 1
ATOM 722 C C . ASN A 1 98 ? -2.880 -17.29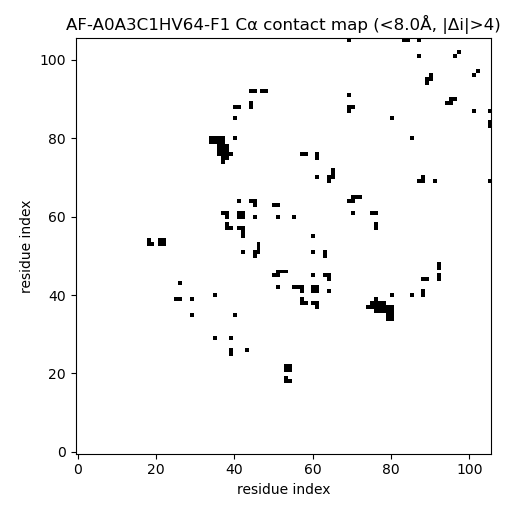6 -10.705 1.00 60.88 98 ASN A C 1
ATOM 724 O O . ASN A 1 98 ? -2.311 -18.277 -10.213 1.00 60.88 98 ASN A O 1
ATOM 728 N N . SER A 1 99 ? -2.606 -16.880 -11.944 1.00 66.00 99 SER A N 1
ATOM 729 C CA . SER A 1 99 ? -1.629 -17.555 -12.793 1.00 66.00 99 SER A CA 1
ATOM 730 C C . SER A 1 99 ? -0.230 -17.519 -12.161 1.00 66.00 99 SER A C 1
ATOM 732 O O . SER A 1 99 ? 0.215 -16.516 -11.598 1.00 66.00 99 SER A O 1
ATOM 734 N N . LEU A 1 100 ? 0.476 -18.652 -12.230 1.00 62.25 100 LEU A N 1
ATOM 735 C CA . LEU A 1 100 ? 1.785 -18.833 -11.593 1.00 62.25 100 LEU A CA 1
ATOM 736 C C . LEU A 1 100 ? 2.803 -17.777 -12.057 1.00 62.25 100 LEU A C 1
ATOM 738 O O . LEU A 1 100 ? 3.595 -17.290 -11.256 1.00 62.25 100 LEU A O 1
ATOM 742 N N . MET A 1 101 ? 2.742 -17.389 -13.333 1.00 66.50 101 MET A N 1
ATOM 743 C CA . MET A 1 101 ? 3.662 -16.418 -13.931 1.00 66.50 101 MET A CA 1
ATOM 744 C C . MET A 1 101 ? 3.494 -15.018 -13.333 1.00 66.50 101 MET A C 1
ATOM 746 O O . MET A 1 101 ? 4.485 -14.327 -13.125 1.00 66.50 101 MET A O 1
ATOM 750 N N . TYR A 1 102 ? 2.268 -14.636 -12.966 1.00 63.09 102 TYR A N 1
ATOM 751 C CA . TYR A 1 102 ? 1.983 -13.341 -12.344 1.00 63.09 102 TYR A CA 1
ATOM 752 C C . TYR A 1 102 ? 2.498 -13.252 -10.899 1.00 63.09 102 TYR A C 1
ATOM 754 O O . TYR A 1 102 ? 2.780 -12.170 -10.395 1.00 63.09 102 TYR A O 1
ATOM 762 N N . ARG A 1 103 ? 2.658 -14.397 -10.220 1.00 61.97 103 ARG A N 1
ATOM 763 C CA . ARG A 1 103 ? 3.232 -14.470 -8.865 1.00 61.97 103 ARG A CA 1
ATOM 764 C C . ARG A 1 103 ? 4.761 -14.441 -8.851 1.00 61.97 103 ARG A C 1
ATOM 766 O O . ARG A 1 103 ? 5.335 -14.090 -7.829 1.00 61.97 103 ARG A O 1
ATOM 773 N N . LEU A 1 104 ? 5.408 -14.859 -9.941 1.00 64.38 104 LEU A N 1
ATOM 774 C CA . LEU A 1 104 ? 6.864 -15.035 -10.017 1.00 64.38 104 LEU A CA 1
ATOM 775 C C . LEU A 1 104 ? 7.600 -13.846 -10.655 1.00 64.38 104 LEU A C 1
ATOM 777 O O . LEU A 1 104 ? 8.818 -13.762 -10.517 1.00 64.38 104 LEU A O 1
ATOM 781 N N . ALA A 1 105 ? 6.888 -12.946 -11.335 1.00 59.69 105 ALA A N 1
ATOM 782 C CA . ALA A 1 105 ? 7.445 -11.753 -11.970 1.00 59.69 105 ALA A CA 1
ATOM 783 C C . ALA A 1 105 ? 6.708 -10.487 -11.477 1.00 59.69 105 ALA A C 1
ATOM 785 O O . ALA A 1 105 ? 5.726 -10.087 -12.108 1.00 59.69 105 ALA A O 1
ATOM 786 N N . PRO A 1 106 ? 7.112 -9.912 -10.326 1.00 50.75 106 PRO A N 1
ATOM 787 C CA . PRO A 1 106 ? 6.648 -8.599 -9.876 1.00 50.75 106 PRO A CA 1
ATOM 788 C C . PRO A 1 106 ? 7.160 -7.453 -10.760 1.00 50.75 106 PRO A C 1
ATOM 790 O O . PRO A 1 106 ? 8.288 -7.563 -11.297 1.00 50.75 106 PRO A O 1
#